Protein AF-0000000069393577 (afdb_homodimer)

Nearest PDB structures (foldseek):
  8oiq-assembly1_Aa  TM=7.556E-01  e=5.291E+00  Homo sapiens
  7qv2-assembly1_o  TM=5.451E-01  e=7.877E+00  Bacillus subtilis subsp. subtilis str. 168
  8oiq-assembly1_Aa  TM=7.561E-01  e=5.291E+00  Homo sapiens
  7qv2-assembly1_o  TM=5.449E-01  e=7.877E+00  Bacillus subtilis subsp. subtilis str. 168

Radius of gyration: 20.83 Å; Cα contacts (8 Å, |Δi|>4): 84; chains: 2; bounding box: 69×63×51 Å

Foldseek 3Di:
DPPCVVPPVPPPDDDDDLVNLLVVLVVLVVCVVVPVDDPVRCVVSVVVSVVSVVVNVVVVVVVVVVVVVVVVCVVVVD/DPPCVVPPVPPPDDDDDLVNLLVVLVVLVVCVVVPVDDPVRCVVSVVVSVVSVVVNVVVVVVVVVVVVVVVVCVVVVD

Solvent-accessible surface area (backbone atoms only — not comparable to full-atom values): 9155 Å² total; per-residue (Å²): 136,81,75,74,67,68,70,70,73,69,75,88,59,71,76,84,53,72,68,51,52,43,51,49,36,52,52,50,50,50,39,56,74,67,58,74,56,51,75,73,51,39,69,66,47,48,62,54,51,48,48,40,46,50,34,38,50,50,52,51,50,50,51,50,50,51,47,52,52,51,53,52,47,54,57,62,72,96,136,80,74,75,68,68,69,70,72,70,77,87,59,73,75,83,52,71,66,51,53,43,50,50,36,52,52,48,50,51,38,56,74,68,57,73,54,51,76,74,51,38,68,64,46,49,62,54,50,48,49,41,45,51,34,39,50,50,54,51,51,50,52,50,51,52,49,52,53,51,53,50,46,53,57,63,73,96

Organism: NCBI:txid1141136

Sequence (156 aa):
MSENIQEQETVVGPQLEFIDIINATKIMEAAIERGIFNVKELAEVAPIVSRFQDFSAAILADQEARQAEADVQAEQGEMSENIQEQETVVGPQLEFIDIINATKIMEAAIERGIFNVKELAEVAPIVSRFQDFSAAILADQEARQAEADVQAEQGE

Structure (mmCIF, N/CA/C/O backbone):
data_AF-0000000069393577-model_v1
#
loop_
_entity.id
_entity.type
_entity.pdbx_description
1 polymer 'Prohead core protein'
#
loop_
_atom_site.group_PDB
_atom_site.id
_atom_site.type_symbol
_atom_site.label_atom_id
_atom_site.label_alt_id
_atom_site.label_comp_id
_atom_site.label_asym_id
_atom_site.label_entity_id
_atom_site.label_seq_id
_atom_site.pdbx_PDB_ins_code
_atom_site.Cartn_x
_atom_site.Cartn_y
_atom_site.Cartn_z
_atom_site.occupancy
_atom_site.B_iso_or_equiv
_atom_site.auth_seq_id
_atom_site.auth_comp_id
_atom_site.auth_asym_id
_atom_site.auth_atom_id
_atom_site.pdbx_PDB_model_num
ATOM 1 N N . MET A 1 1 ? -2.773 30.016 31.859 1 36.34 1 MET A N 1
ATOM 2 C CA . MET A 1 1 ? -1.704 29.281 31.188 1 36.34 1 MET A CA 1
ATOM 3 C C . MET A 1 1 ? -2.234 27.984 30.562 1 36.34 1 MET A C 1
ATOM 5 O O . MET A 1 1 ? -2.379 26.969 31.25 1 36.34 1 MET A O 1
ATOM 9 N N . SER A 1 2 ? -3.334 28.047 29.766 1 43.16 2 SER A N 1
ATOM 10 C CA . SER A 1 2 ? -4.152 27.047 29.078 1 43.16 2 SER A CA 1
ATOM 11 C C . SER A 1 2 ? -3.305 26.141 28.188 1 43.16 2 SER A C 1
ATOM 13 O O . SER A 1 2 ? -2.676 26.625 27.234 1 43.16 2 SER A O 1
ATOM 15 N N . GLU A 1 3 ? -2.604 25.141 28.766 1 40.59 3 GLU A N 1
ATOM 16 C CA . GLU A 1 3 ? -1.909 24.109 28 1 40.59 3 GLU A CA 1
ATOM 17 C C . GLU A 1 3 ? -2.73 23.672 26.781 1 40.59 3 GLU A C 1
ATOM 19 O O . GLU A 1 3 ? -3.885 23.266 26.938 1 40.59 3 GLU A O 1
ATOM 24 N N . ASN A 1 4 ? -2.699 24.406 25.688 1 40.41 4 ASN A N 1
ATOM 25 C CA . ASN A 1 4 ? -3.143 23.875 24.406 1 40.41 4 ASN A CA 1
ATOM 26 C C . ASN A 1 4 ? -2.836 22.391 24.266 1 40.41 4 ASN A C 1
ATOM 28 O O . ASN A 1 4 ? -1.693 22.016 24 1 40.41 4 ASN A O 1
ATOM 32 N N . ILE A 1 5 ? -3.264 21.562 25.172 1 41.84 5 ILE A N 1
ATOM 33 C CA . ILE A 1 5 ? -3.244 20.141 24.891 1 41.84 5 ILE A CA 1
ATOM 34 C C . ILE A 1 5 ? -3.551 19.906 23.406 1 41.84 5 ILE A C 1
ATOM 36 O O . ILE A 1 5 ? -4.664 20.172 22.953 1 41.84 5 ILE A O 1
ATOM 40 N N . GLN A 1 6 ? -2.734 20.422 22.531 1 42.25 6 GLN A N 1
ATOM 41 C CA . GLN A 1 6 ? -2.865 19.859 21.188 1 42.25 6 GLN A CA 1
ATOM 42 C C . GLN A 1 6 ? -3.35 18.406 21.234 1 42.25 6 GLN A C 1
ATOM 44 O O . GLN A 1 6 ? -2.689 17.547 21.828 1 42.25 6 GLN A O 1
ATOM 49 N N . GLU A 1 7 ? -4.531 18.188 21.562 1 41.53 7 GLU A N 1
ATOM 50 C CA . GLU A 1 7 ? -5.137 16.875 21.391 1 41.53 7 GLU A CA 1
ATOM 51 C C . GLU A 1 7 ? -4.512 16.141 20.203 1 41.53 7 GLU A C 1
ATOM 53 O O . GLU A 1 7 ? -4.617 16.578 19.062 1 41.53 7 GLU A O 1
ATOM 58 N N . GLN A 1 8 ? -3.199 15.766 20.25 1 43.38 8 GLN A N 1
ATOM 59 C CA . GLN A 1 8 ? -2.783 14.766 19.281 1 43.38 8 GLN A CA 1
ATOM 60 C C . GLN A 1 8 ? -3.947 13.852 18.891 1 43.38 8 GLN A C 1
ATOM 62 O O . GLN A 1 8 ? -4.527 13.18 19.75 1 43.38 8 GLN A O 1
ATOM 67 N N . GLU A 1 9 ? -4.828 14.297 18.141 1 47.12 9 GLU A N 1
ATOM 68 C CA . GLU A 1 9 ? -5.855 13.391 17.625 1 47.12 9 GLU A CA 1
ATOM 69 C C . GLU A 1 9 ? -5.32 11.969 17.484 1 47.12 9 GLU A C 1
ATOM 71 O O . GLU A 1 9 ? -4.395 11.727 16.703 1 47.12 9 GLU A O 1
ATOM 76 N N . THR A 1 10 ? -5.062 11.227 18.5 1 51.53 10 THR A N 1
ATOM 77 C CA . THR A 1 10 ? -4.793 9.789 18.484 1 51.53 10 THR A CA 1
ATOM 78 C C . THR A 1 10 ? -5.492 9.125 17.297 1 51.53 10 THR A C 1
ATOM 80 O O . THR A 1 10 ? -6.711 9.219 17.156 1 51.53 10 THR A O 1
ATOM 83 N N . VAL A 1 11 ? -4.988 9.367 16.141 1 51.72 11 VAL A N 1
ATOM 84 C CA . VAL A 1 11 ? -5.504 8.586 15.023 1 51.72 11 VAL A CA 1
ATOM 85 C C . VAL A 1 11 ? -5.785 7.156 15.484 1 51.72 11 VAL A C 1
ATOM 87 O O . VAL A 1 11 ? -4.859 6.414 15.828 1 51.72 11 VAL A O 1
ATOM 90 N N . VAL A 1 12 ? -6.984 6.945 16.141 1 63.34 12 VAL A N 1
ATOM 91 C CA . VAL A 1 12 ? -7.523 5.676 16.625 1 63.34 12 VAL A CA 1
ATOM 92 C C . VAL A 1 12 ? -7.957 4.82 15.438 1 63.34 12 VAL A C 1
ATOM 94 O O . VAL A 1 12 ? -8.836 5.211 14.672 1 63.34 12 VAL A O 1
ATOM 97 N N . GLY A 1 13 ? -6.965 4.207 14.633 1 71.81 13 GLY A N 1
ATOM 98 C CA . GLY A 1 13 ? -7.223 3.238 13.578 1 71.81 13 GLY A CA 1
ATOM 99 C C . GLY A 1 13 ? -5.953 2.672 12.961 1 71.81 13 GLY A C 1
ATOM 100 O O . GLY A 1 13 ? -4.848 3.078 13.328 1 71.81 13 GLY A O 1
ATOM 101 N N . PRO A 1 14 ? -6.262 1.672 12.305 1 79.69 14 PRO A N 1
ATOM 102 C CA . PRO A 1 14 ? -5.074 1.124 11.648 1 79.69 14 PRO A CA 1
ATOM 103 C C . PRO A 1 14 ? -4.312 2.172 10.836 1 79.69 14 PRO A C 1
ATOM 105 O O . PRO A 1 14 ? -4.922 3.084 10.273 1 79.69 14 PRO A O 1
ATOM 108 N N . GLN A 1 15 ? -3.006 2.184 11.016 1 86.69 15 GLN A N 1
ATOM 109 C CA . GLN A 1 15 ? -2.145 3.09 10.266 1 86.69 15 GLN A CA 1
ATOM 110 C C . GLN A 1 15 ? -1.132 2.314 9.43 1 86.69 15 GLN A C 1
ATOM 112 O O . GLN A 1 15 ? -0.76 1.191 9.773 1 86.69 15 GLN A O 1
ATOM 117 N N . LEU A 1 16 ? -0.787 2.93 8.305 1 94.25 16 LEU A N 1
ATOM 118 C CA . LEU A 1 16 ? 0.309 2.432 7.48 1 94.25 16 LEU A CA 1
ATOM 119 C C . LEU A 1 16 ? 1.529 3.34 7.59 1 94.25 16 LEU A C 1
ATOM 121 O O . LEU A 1 16 ? 1.413 4.562 7.469 1 94.25 16 LEU A O 1
ATOM 125 N N . GLU A 1 17 ? 2.648 2.678 7.879 1 92.62 17 GLU A N 1
ATOM 126 C CA . GLU A 1 17 ? 3.906 3.42 7.871 1 92.62 17 GLU A CA 1
ATOM 127 C C . GLU A 1 17 ? 4.559 3.393 6.492 1 92.62 17 GLU A C 1
ATOM 129 O O . GLU A 1 17 ? 4.199 2.57 5.648 1 92.62 17 GLU A O 1
ATOM 134 N N . PHE A 1 18 ? 5.516 4.254 6.336 1 93.06 18 PHE A N 1
ATOM 135 C CA . PHE A 1 18 ? 6.215 4.309 5.059 1 93.06 18 PHE A CA 1
ATOM 136 C C . PHE A 1 18 ? 6.855 2.963 4.734 1 93.06 18 PHE A C 1
ATOM 138 O O . PHE A 1 18 ? 6.828 2.518 3.586 1 93.06 18 PHE A O 1
ATOM 145 N N . ILE A 1 19 ? 7.395 2.344 5.742 1 95.69 19 ILE A N 1
ATOM 146 C CA . ILE A 1 19 ? 8.07 1.067 5.551 1 95.69 19 ILE A CA 1
ATOM 147 C C . ILE A 1 19 ? 7.07 0.015 5.086 1 95.69 19 ILE A C 1
ATOM 149 O O . ILE A 1 19 ? 7.41 -0.88 4.309 1 95.69 19 ILE A O 1
ATOM 153 N N . ASP A 1 20 ? 5.852 0.096 5.465 1 96.81 20 ASP A N 1
ATOM 154 C CA . ASP A 1 20 ? 4.812 -0.822 5.012 1 96.81 20 ASP A CA 1
ATOM 155 C C . ASP A 1 20 ? 4.5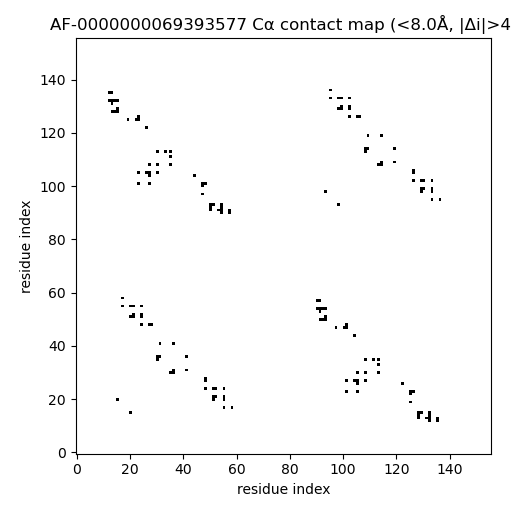62 -0.672 3.514 1 96.81 20 ASP A C 1
ATOM 157 O O . ASP A 1 20 ? 4.387 -1.666 2.805 1 96.81 20 ASP A O 1
ATOM 161 N N . ILE A 1 21 ? 4.566 0.588 3.072 1 97.56 21 ILE A N 1
ATOM 162 C CA . ILE A 1 21 ? 4.324 0.886 1.664 1 97.56 21 ILE A CA 1
ATOM 163 C C . ILE A 1 21 ? 5.488 0.367 0.819 1 97.56 21 ILE A C 1
ATOM 165 O O . ILE A 1 21 ? 5.273 -0.25 -0.227 1 97.56 21 ILE A O 1
ATOM 169 N N . ILE A 1 22 ? 6.641 0.526 1.284 1 98 22 ILE A N 1
ATOM 170 C CA . ILE A 1 22 ? 7.832 0.058 0.585 1 98 22 ILE A CA 1
ATOM 171 C C . ILE A 1 22 ? 7.82 -1.467 0.514 1 98 22 ILE A C 1
ATOM 173 O O . ILE A 1 22 ? 8.062 -2.047 -0.548 1 98 22 ILE A O 1
ATOM 177 N N . ASN A 1 23 ? 7.496 -2.094 1.643 1 98.19 23 ASN A N 1
ATOM 178 C CA . ASN A 1 23 ? 7.453 -3.553 1.672 1 98.19 23 ASN A CA 1
ATOM 179 C C . ASN A 1 23 ? 6.34 -4.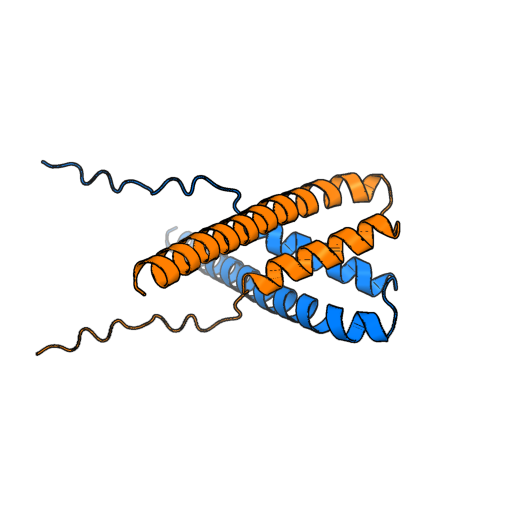102 0.785 1 98.19 23 ASN A C 1
ATOM 181 O O . ASN A 1 23 ? 6.527 -5.102 0.093 1 98.19 23 ASN A O 1
ATOM 185 N N . ALA A 1 24 ? 5.211 -3.479 0.738 1 98.56 24 ALA A N 1
ATOM 186 C CA . ALA A 1 24 ? 4.113 -3.865 -0.147 1 98.56 24 ALA A CA 1
ATOM 187 C C . ALA A 1 24 ? 4.535 -3.771 -1.611 1 98.56 24 ALA A C 1
ATOM 189 O O . ALA A 1 24 ? 4.191 -4.637 -2.42 1 98.56 24 ALA A O 1
ATOM 190 N N . THR A 1 25 ? 5.23 -2.719 -1.945 1 98.62 25 THR A N 1
ATOM 191 C CA . THR A 1 25 ? 5.75 -2.562 -3.299 1 98.62 25 THR A CA 1
ATOM 192 C C . THR A 1 25 ? 6.613 -3.758 -3.688 1 98.62 25 THR A C 1
ATOM 194 O O . THR A 1 25 ? 6.414 -4.355 -4.746 1 98.62 25 THR A O 1
ATOM 197 N N . LYS A 1 26 ? 7.469 -4.141 -2.771 1 98.19 26 LYS A N 1
ATOM 198 C CA . LYS A 1 26 ? 8.375 -5.254 -3.029 1 98.19 26 LYS A CA 1
ATOM 199 C C . LYS A 1 26 ? 7.605 -6.562 -3.193 1 98.19 26 LYS A C 1
ATOM 201 O O . LYS A 1 26 ? 7.961 -7.398 -4.027 1 98.19 26 LYS A O 1
ATOM 206 N N . ILE A 1 27 ? 6.59 -6.77 -2.412 1 98.44 27 ILE A N 1
ATOM 207 C CA . ILE A 1 27 ? 5.75 -7.957 -2.49 1 98.44 27 ILE A CA 1
ATOM 208 C C . ILE A 1 27 ? 5.062 -8.016 -3.854 1 98.44 27 ILE A C 1
ATOM 210 O O . ILE A 1 27 ? 5.07 -9.055 -4.52 1 98.44 27 ILE A O 1
ATOM 214 N N . MET A 1 28 ? 4.57 -6.902 -4.289 1 98.12 28 MET A N 1
ATOM 215 C CA . MET A 1 28 ? 3.861 -6.859 -5.566 1 98.12 28 MET A CA 1
ATOM 216 C C . MET A 1 28 ? 4.824 -7.031 -6.734 1 98.12 28 MET A C 1
ATOM 218 O O . MET A 1 28 ? 4.504 -7.707 -7.715 1 98.12 28 MET A O 1
ATOM 222 N N . GLU A 1 29 ? 5.953 -6.469 -6.594 1 97.81 29 GLU A N 1
ATOM 223 C CA . GLU A 1 29 ? 6.973 -6.656 -7.617 1 97.81 29 GLU A CA 1
ATOM 224 C C . GLU A 1 29 ? 7.367 -8.125 -7.746 1 97.81 29 GLU A C 1
ATOM 226 O O . GLU A 1 29 ? 7.473 -8.648 -8.859 1 97.81 29 GLU A O 1
ATOM 231 N N . ALA A 1 30 ? 7.566 -8.773 -6.613 1 96.94 30 ALA A N 1
ATOM 232 C CA . ALA A 1 30 ? 7.906 -10.195 -6.609 1 96.94 30 ALA A CA 1
ATOM 233 C C . ALA A 1 30 ? 6.801 -11.023 -7.258 1 96.94 30 ALA A C 1
ATOM 235 O O . ALA A 1 30 ? 7.078 -11.969 -8 1 96.94 30 ALA A O 1
ATOM 236 N N . ALA A 1 31 ? 5.582 -10.648 -7.012 1 96.88 31 ALA A N 1
ATOM 237 C CA . ALA A 1 31 ? 4.438 -11.359 -7.574 1 96.88 31 ALA A CA 1
ATOM 238 C C . ALA A 1 31 ? 4.414 -11.242 -9.094 1 96.88 31 ALA A C 1
ATOM 240 O O . ALA A 1 31 ? 4.164 -12.227 -9.797 1 96.88 31 ALA A O 1
ATOM 241 N N . ILE A 1 32 ? 4.727 -10.094 -9.586 1 97 32 ILE A N 1
ATOM 242 C CA . ILE A 1 32 ? 4.77 -9.883 -11.023 1 97 32 ILE A CA 1
ATOM 243 C C . ILE A 1 32 ? 5.93 -10.68 -11.625 1 97 32 ILE A C 1
ATOM 245 O O . ILE A 1 32 ? 5.766 -11.359 -12.641 1 97 32 ILE A O 1
ATOM 249 N N . GLU A 1 33 ? 7.012 -10.602 -11.016 1 95.88 33 GLU A N 1
ATOM 250 C CA . GLU A 1 33 ? 8.219 -11.25 -11.516 1 95.88 33 GLU A CA 1
ATOM 251 C C . GLU A 1 33 ? 8.062 -12.766 -11.562 1 95.88 33 GLU A C 1
ATOM 253 O O . GLU A 1 33 ? 8.586 -13.422 -12.461 1 95.88 33 GLU A O 1
ATOM 258 N N . ARG A 1 34 ? 7.305 -13.203 -10.664 1 96.06 34 ARG A N 1
ATOM 259 C CA . ARG A 1 34 ? 7.141 -14.656 -10.562 1 96.06 34 ARG A CA 1
ATOM 260 C C . ARG A 1 34 ? 5.996 -15.141 -11.445 1 96.06 34 ARG A C 1
ATOM 262 O O . ARG A 1 34 ? 5.664 -16.328 -11.438 1 96.06 34 ARG A O 1
ATOM 269 N N . GLY A 1 35 ? 5.352 -14.281 -12.156 1 93.81 35 GLY A N 1
ATOM 270 C CA . GLY A 1 35 ? 4.457 -14.609 -13.258 1 93.81 35 GLY A CA 1
ATOM 271 C C . GLY A 1 35 ? 3.102 -15.117 -12.789 1 93.81 35 GLY A C 1
ATOM 272 O O . GLY A 1 35 ? 2.508 -15.984 -13.43 1 93.81 35 GLY A O 1
ATOM 273 N N . ILE A 1 36 ? 2.615 -14.539 -11.812 1 90.44 36 ILE A N 1
ATOM 274 C CA . ILE A 1 36 ? 1.384 -15.102 -11.266 1 90.44 36 ILE A CA 1
ATOM 275 C C . ILE A 1 36 ? 0.178 -14.453 -11.938 1 90.44 36 ILE A C 1
ATOM 277 O O . ILE A 1 36 ? -0.952 -14.922 -11.797 1 90.44 36 ILE A O 1
ATOM 281 N N . PHE A 1 37 ? 0.405 -13.422 -12.625 1 95.5 37 PHE A N 1
ATOM 282 C CA . PHE A 1 37 ? -0.673 -12.711 -13.312 1 95.5 37 PHE A CA 1
ATOM 283 C C . PHE A 1 37 ? -0.624 -12.969 -14.812 1 95.5 37 PHE A C 1
ATOM 285 O O . PHE A 1 37 ? 0.451 -12.953 -15.414 1 95.5 37 PHE A O 1
ATOM 292 N N . ASN A 1 38 ? -1.771 -13.227 -15.289 1 95.81 38 ASN A N 1
ATOM 293 C CA . ASN A 1 38 ? -1.848 -13.32 -16.75 1 95.81 38 ASN A CA 1
ATOM 294 C C . ASN A 1 38 ? -1.854 -11.945 -17.391 1 95.81 38 ASN A C 1
ATOM 296 O O . ASN A 1 38 ? -1.857 -10.922 -16.703 1 95.81 38 ASN A O 1
ATOM 300 N N . VAL A 1 39 ? -1.798 -11.93 -18.719 1 95.62 39 VAL A N 1
ATOM 301 C CA . VAL A 1 39 ? -1.628 -10.688 -19.453 1 95.62 39 VAL A CA 1
ATOM 302 C C . VAL A 1 39 ? -2.781 -9.734 -19.141 1 95.62 39 VAL A C 1
ATOM 304 O O . VAL A 1 39 ? -2.572 -8.531 -18.969 1 95.62 39 VAL A O 1
ATOM 307 N N . LYS A 1 40 ? -4.023 -10.273 -19.031 1 96.94 40 LYS A N 1
ATOM 308 C CA . LYS A 1 40 ? -5.188 -9.445 -18.719 1 96.94 40 LYS A CA 1
ATOM 309 C C . LYS A 1 40 ? -5.102 -8.859 -17.312 1 96.94 40 LYS A C 1
ATOM 311 O O . LYS A 1 40 ? -5.367 -7.676 -17.109 1 96.94 40 LYS A O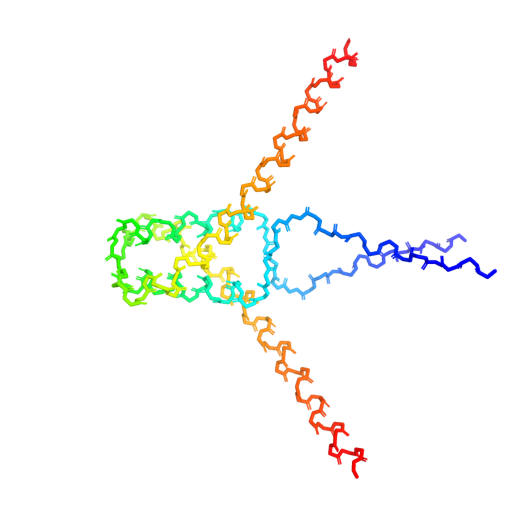 1
ATOM 316 N N . GLU A 1 41 ? -4.695 -9.711 -16.422 1 96.94 41 GLU A N 1
ATOM 317 C CA . GLU A 1 41 ? -4.539 -9.266 -15.047 1 96.94 41 GLU A CA 1
ATOM 318 C C . GLU A 1 41 ? -3.43 -8.227 -14.922 1 96.94 41 GLU A C 1
ATOM 320 O O . GLU A 1 41 ? -3.557 -7.262 -14.156 1 96.94 41 GLU A O 1
ATOM 325 N N . LEU A 1 42 ? -2.342 -8.391 -15.641 1 97.44 42 LEU A N 1
ATOM 326 C CA . LEU A 1 42 ? -1.211 -7.473 -15.586 1 97.44 42 LEU A CA 1
ATOM 327 C C . LEU A 1 42 ? -1.627 -6.074 -16.031 1 97.44 42 LEU A C 1
ATOM 329 O O . LEU A 1 42 ? -1.119 -5.078 -15.516 1 97.44 42 LEU A O 1
ATOM 333 N N . ALA A 1 43 ? -2.521 -6.027 -16.922 1 97 43 ALA A N 1
ATOM 334 C CA . ALA A 1 43 ? -3.008 -4.734 -17.391 1 97 43 ALA A CA 1
ATOM 335 C C . ALA A 1 43 ? -3.648 -3.938 -16.266 1 97 43 ALA A C 1
ATOM 337 O O . ALA A 1 43 ? -3.607 -2.705 -16.266 1 97 43 ALA A O 1
ATOM 338 N N . GLU A 1 44 ? -4.227 -4.633 -15.281 1 96.44 44 GLU A N 1
ATOM 339 C CA . GLU A 1 44 ? -4.867 -3.996 -14.141 1 96.44 44 GLU A CA 1
ATOM 340 C C . GLU A 1 44 ? -3.891 -3.834 -12.977 1 96.44 44 GLU A C 1
ATOM 342 O O . GLU A 1 44 ? -3.953 -2.848 -12.242 1 96.44 44 GLU A O 1
ATOM 347 N N . VAL A 1 45 ? -2.957 -4.73 -12.883 1 98.06 45 VAL A N 1
ATOM 348 C CA . VAL A 1 45 ? -2.064 -4.82 -11.734 1 98.06 45 VAL A CA 1
ATOM 349 C C . VAL A 1 45 ? -0.884 -3.867 -11.922 1 98.06 45 VAL A C 1
ATOM 351 O O . VAL A 1 45 ? -0.488 -3.17 -10.984 1 98.06 45 VAL A O 1
ATOM 354 N N . ALA A 1 46 ? -0.354 -3.744 -13.164 1 97.88 46 ALA A N 1
ATOM 355 C CA . ALA A 1 46 ? 0.906 -3.059 -13.438 1 97.88 46 ALA A CA 1
ATOM 356 C C . ALA A 1 46 ? 0.809 -1.575 -13.094 1 97.88 46 ALA A C 1
ATOM 358 O O . ALA A 1 46 ? 1.714 -1.016 -12.469 1 97.88 46 ALA A O 1
ATOM 359 N N . PRO A 1 47 ? -0.286 -0.948 -13.445 1 97.62 47 PRO A N 1
ATOM 360 C CA . PRO A 1 47 ? -0.356 0.474 -13.102 1 97.62 47 PRO A CA 1
ATOM 361 C C . PRO A 1 47 ? -0.386 0.714 -11.594 1 97.62 47 PRO A C 1
ATOM 363 O O . PRO A 1 47 ? 0.117 1.734 -11.117 1 97.62 47 PRO A O 1
ATOM 366 N N . ILE A 1 48 ? -1.006 -0.123 -10.828 1 98 48 ILE A N 1
ATOM 367 C CA . ILE A 1 48 ? -1.066 0.004 -9.375 1 98 48 ILE A CA 1
ATOM 368 C C . ILE A 1 48 ? 0.335 -0.142 -8.789 1 98 48 ILE A C 1
ATOM 370 O O . ILE A 1 48 ? 0.763 0.682 -7.977 1 98 48 ILE A O 1
ATOM 374 N N . VAL A 1 49 ? 1.057 -1.126 -9.281 1 98.25 49 VAL A N 1
ATOM 375 C CA . VAL A 1 49 ? 2.412 -1.374 -8.797 1 98.25 49 VAL A CA 1
ATOM 376 C C . VAL A 1 49 ? 3.311 -0.191 -9.148 1 98.25 49 VAL A C 1
ATOM 378 O O . VAL A 1 49 ? 4.125 0.243 -8.328 1 98.25 49 VAL A O 1
ATOM 381 N N . SER A 1 50 ? 3.08 0.347 -10.336 1 98 50 SER A N 1
ATOM 382 C CA . SER A 1 50 ? 3.881 1.486 -10.773 1 98 50 SER A CA 1
ATOM 383 C C . SER A 1 50 ? 3.688 2.686 -9.852 1 98 50 SER A C 1
ATOM 385 O O . SER A 1 50 ? 4.652 3.365 -9.5 1 98 50 SER A O 1
ATOM 387 N N . ARG A 1 51 ? 2.504 2.943 -9.438 1 97.25 51 ARG A N 1
ATOM 388 C CA . ARG A 1 51 ? 2.25 4.055 -8.531 1 97.25 51 ARG A CA 1
ATOM 389 C C . ARG A 1 51 ? 2.926 3.828 -7.184 1 97.25 51 ARG A C 1
ATOM 391 O O . ARG A 1 51 ? 3.475 4.762 -6.59 1 97.25 51 ARG A O 1
ATOM 398 N N . PHE A 1 52 ? 2.865 2.646 -6.715 1 98.06 52 PHE A N 1
ATOM 399 C CA . PHE A 1 52 ? 3.537 2.307 -5.465 1 98.06 52 PHE A CA 1
ATOM 400 C C . PHE A 1 52 ? 5.047 2.441 -5.609 1 98.06 52 PHE A C 1
ATOM 402 O O . PHE A 1 52 ? 5.727 2.895 -4.684 1 98.06 52 PHE A O 1
ATOM 409 N N . GLN A 1 53 ? 5.559 2.076 -6.773 1 98.19 53 GLN A N 1
ATOM 410 C CA . GLN A 1 53 ? 6.988 2.234 -7.027 1 98.19 53 GLN A CA 1
ATOM 411 C C . GLN A 1 53 ? 7.395 3.705 -6.988 1 98.19 53 GLN A C 1
ATOM 413 O O . GLN A 1 53 ? 8.383 4.062 -6.344 1 98.19 53 GLN A O 1
ATOM 418 N N . ASP A 1 54 ? 6.625 4.41 -7.664 1 97.06 54 ASP A N 1
ATOM 419 C CA . ASP A 1 54 ? 6.926 5.84 -7.711 1 97.06 54 ASP A CA 1
ATOM 420 C C . ASP A 1 54 ? 6.875 6.457 -6.316 1 97.06 54 ASP A C 1
ATOM 422 O O . ASP A 1 54 ? 7.762 7.23 -5.941 1 97.06 54 ASP A O 1
ATOM 426 N N . PHE A 1 55 ? 5.855 6.141 -5.57 1 96.69 55 PHE A N 1
ATOM 427 C CA . PHE A 1 55 ? 5.703 6.676 -4.223 1 96.69 55 PHE A CA 1
ATOM 428 C C . PHE A 1 55 ? 6.84 6.211 -3.322 1 96.69 55 PHE A C 1
ATOM 430 O O . PHE A 1 55 ? 7.41 7.004 -2.574 1 96.69 55 PHE A O 1
ATOM 437 N N . SER A 1 56 ? 7.176 5 -3.395 1 97.06 56 SER A N 1
ATOM 438 C CA . SER A 1 56 ? 8.258 4.426 -2.604 1 97.06 56 SER A CA 1
ATOM 439 C C . SER A 1 56 ? 9.594 5.094 -2.932 1 97.06 56 SER A C 1
ATOM 441 O O . SER A 1 56 ? 10.383 5.395 -2.031 1 97.06 56 SER A O 1
ATOM 443 N N . ALA A 1 57 ? 9.773 5.332 -4.172 1 96.12 57 ALA A N 1
ATOM 444 C CA . ALA A 1 57 ? 11.008 5.984 -4.605 1 96.12 57 ALA A CA 1
ATOM 445 C C . ALA A 1 57 ? 11.109 7.395 -4.031 1 96.12 57 ALA A C 1
ATOM 447 O O . ALA A 1 57 ? 12.195 7.836 -3.645 1 96.12 57 ALA A O 1
ATOM 448 N N . ALA A 1 58 ? 10.031 8 -4.035 1 94.25 58 ALA A N 1
ATOM 449 C CA . ALA A 1 58 ? 10 9.352 -3.488 1 94.25 58 ALA A CA 1
ATOM 450 C C . ALA A 1 58 ? 10.328 9.352 -1.998 1 94.25 58 ALA A C 1
ATOM 452 O O . ALA A 1 58 ? 11.055 10.227 -1.515 1 94.25 58 ALA A O 1
ATOM 453 N N . ILE A 1 59 ? 9.766 8.43 -1.253 1 93.12 59 ILE A N 1
ATOM 454 C CA . ILE A 1 59 ? 10.031 8.297 0.176 1 93.12 59 ILE A CA 1
ATOM 455 C C . ILE A 1 59 ? 11.516 8.055 0.407 1 93.12 59 ILE A C 1
ATOM 457 O O . ILE A 1 59 ? 12.133 8.711 1.256 1 93.12 59 ILE A O 1
ATOM 461 N N . LEU A 1 60 ? 12.016 7.164 -0.359 1 94.38 60 LEU A N 1
ATOM 462 C CA . LEU A 1 60 ? 13.422 6.797 -0.183 1 94.38 60 LEU A CA 1
ATOM 463 C C . LEU A 1 60 ? 14.336 7.969 -0.521 1 94.38 60 LEU A C 1
ATOM 465 O O . LEU A 1 60 ? 15.32 8.211 0.174 1 94.38 60 LEU A O 1
ATOM 469 N N . ALA A 1 61 ? 13.969 8.633 -1.545 1 93.38 61 ALA A N 1
ATOM 470 C CA . ALA A 1 61 ? 14.75 9.797 -1.944 1 93.38 61 ALA A CA 1
ATOM 471 C C . ALA A 1 61 ? 14.734 10.867 -0.859 1 93.38 61 ALA A C 1
ATOM 473 O O . ALA A 1 61 ? 15.758 11.492 -0.57 1 93.38 61 ALA A O 1
ATOM 474 N N . ASP A 1 62 ? 13.602 11.047 -0.304 1 91.06 62 ASP A N 1
ATOM 475 C CA . ASP A 1 62 ? 13.469 12.031 0.765 1 91.06 62 ASP A CA 1
ATOM 476 C C . ASP A 1 62 ? 14.297 11.641 1.985 1 91.06 62 ASP A C 1
ATOM 478 O O . ASP A 1 62 ? 14.945 12.484 2.605 1 91.06 62 ASP A O 1
ATOM 482 N N . GLN A 1 63 ? 14.227 10.422 2.297 1 91.38 63 GLN A N 1
ATOM 483 C CA . GLN A 1 63 ? 14.992 9.938 3.441 1 91.38 63 GLN A CA 1
ATOM 484 C C . GLN A 1 63 ? 16.5 10.094 3.207 1 91.38 63 GLN A C 1
ATOM 486 O O . GLN A 1 63 ? 17.234 10.477 4.117 1 91.38 63 GLN A O 1
ATOM 491 N N . GLU A 1 64 ? 16.844 9.773 2.031 1 91.62 64 GLU A N 1
ATOM 492 C CA . GLU A 1 64 ? 18.25 9.906 1.677 1 91.62 64 GLU A CA 1
ATOM 493 C C . GLU A 1 64 ? 18.688 11.367 1.724 1 91.62 64 GLU A C 1
ATOM 495 O O . GLU A 1 64 ? 19.781 11.672 2.203 1 91.62 64 GLU A O 1
ATOM 500 N N . ALA A 1 65 ? 17.891 12.188 1.246 1 90.94 65 ALA A N 1
ATOM 501 C CA . ALA A 1 65 ? 18.203 13.617 1.251 1 90.94 65 ALA A CA 1
ATOM 502 C C . ALA A 1 65 ? 18.297 14.148 2.678 1 90.94 65 ALA A C 1
ATOM 504 O O . ALA A 1 65 ? 19.203 14.922 2.994 1 90.94 65 ALA A O 1
ATOM 505 N N . ARG A 1 66 ? 17.422 13.68 3.473 1 91.5 66 ARG A N 1
ATOM 506 C CA . ARG A 1 66 ? 17.438 14.109 4.863 1 91.5 66 ARG A CA 1
ATOM 507 C C . ARG A 1 66 ? 18.672 13.594 5.594 1 91.5 66 ARG A C 1
ATOM 509 O O . ARG A 1 66 ? 19.25 14.305 6.414 1 91.5 66 ARG A O 1
ATOM 516 N N . GLN A 1 67 ? 19.047 12.43 5.27 1 90.06 67 GLN A N 1
ATOM 517 C CA . GLN A 1 67 ? 20.234 11.852 5.883 1 90.06 67 GLN A CA 1
ATOM 518 C C . GLN A 1 67 ? 21.5 12.578 5.426 1 90.06 67 GLN A C 1
ATOM 520 O O . GLN A 1 67 ? 22.406 12.828 6.227 1 90.06 67 GLN A O 1
ATOM 525 N N . ALA A 1 68 ? 21.516 12.906 4.176 1 91.25 68 ALA A N 1
ATOM 526 C CA . ALA A 1 68 ? 22.672 13.625 3.631 1 91.25 68 ALA A CA 1
ATOM 527 C C . ALA 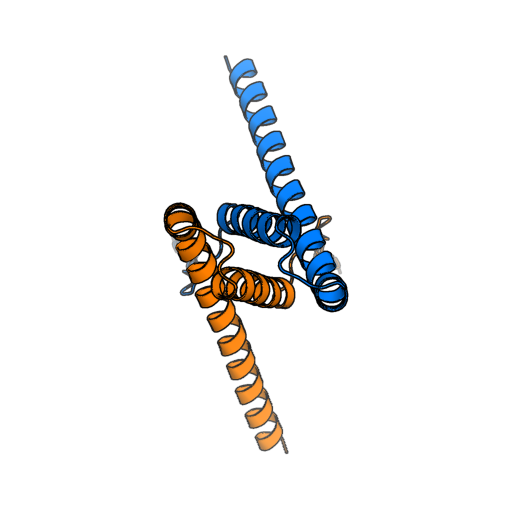A 1 68 ? 22.812 15 4.281 1 91.25 68 ALA A C 1
ATOM 529 O O . ALA A 1 68 ? 23.922 15.43 4.605 1 91.25 68 ALA A O 1
ATOM 530 N N . GLU A 1 69 ? 21.781 15.648 4.48 1 89.69 69 GLU A N 1
ATOM 531 C CA . GLU A 1 69 ? 21.781 16.953 5.137 1 89.69 69 GLU A CA 1
ATOM 532 C C . GLU A 1 69 ? 22.234 16.828 6.59 1 89.69 69 GLU A C 1
ATOM 534 O O . GLU A 1 69 ? 23 17.672 7.078 1 89.69 69 GLU A O 1
ATOM 539 N N . ALA A 1 70 ? 21.75 15.742 7.27 1 90.44 70 ALA A N 1
ATOM 540 C CA . ALA A 1 70 ? 22.125 15.516 8.664 1 90.44 70 ALA A CA 1
ATOM 541 C C . ALA A 1 70 ? 23.625 15.227 8.781 1 90.44 70 ALA A C 1
ATOM 543 O O . ALA A 1 70 ? 24.266 15.656 9.742 1 90.44 70 ALA A O 1
ATOM 544 N N . ASP A 1 71 ? 24.156 14.477 7.84 1 89.88 71 ASP A N 1
ATOM 545 C CA . ASP A 1 71 ? 25.578 14.133 7.832 1 89.88 71 ASP A CA 1
ATOM 546 C C . ASP A 1 71 ? 26.438 15.375 7.594 1 89.88 71 ASP A C 1
ATOM 548 O O . ASP A 1 71 ? 27.484 15.547 8.227 1 89.88 71 ASP A O 1
ATOM 552 N N . VAL A 1 72 ? 25.984 16.219 6.723 1 91.25 72 VAL A N 1
ATOM 553 C CA . VAL A 1 72 ? 26.703 17.453 6.418 1 91.25 72 VAL A CA 1
ATOM 554 C C . VAL A 1 72 ? 26.703 18.375 7.641 1 91.25 72 VAL A C 1
ATOM 556 O O . VAL A 1 72 ? 27.719 18.984 7.969 1 91.25 72 VAL A O 1
ATOM 559 N N . GLN A 1 73 ? 25.594 18.422 8.336 1 88.81 73 GLN A N 1
ATOM 560 C CA . GLN A 1 73 ? 25.5 19.266 9.523 1 88.81 73 GLN A CA 1
ATOM 561 C C . GLN A 1 73 ? 26.359 18.719 10.656 1 88.81 73 GLN A C 1
ATOM 563 O O . GLN A 1 73 ? 27 19.484 11.383 1 88.81 73 GLN A O 1
ATOM 568 N N . ALA A 1 74 ? 26.391 17.469 10.828 1 90.75 74 ALA A N 1
ATOM 569 C CA . ALA A 1 74 ? 27.219 16.844 11.852 1 90.75 74 ALA A CA 1
ATOM 570 C C . ALA A 1 74 ? 28.703 17.109 11.594 1 90.75 74 ALA A C 1
ATOM 572 O O . ALA A 1 74 ? 29.484 17.297 12.531 1 90.75 74 ALA A O 1
ATOM 573 N N . GLU A 1 75 ? 28.953 17.078 10.367 1 88 75 GLU A N 1
ATOM 574 C CA . GLU A 1 75 ? 30.344 17.312 10 1 88 75 GLU A CA 1
ATOM 575 C C . GLU A 1 75 ? 30.734 18.781 10.18 1 88 75 GLU A C 1
ATOM 577 O O . GLU A 1 75 ? 31.859 19.078 10.555 1 88 75 GLU A O 1
ATOM 582 N N . GLN A 1 76 ? 29.719 19.562 9.922 1 84.88 76 GLN A N 1
ATOM 583 C CA . GLN A 1 76 ? 30.031 20.984 10.039 1 84.88 76 GLN A CA 1
ATOM 584 C C . GLN A 1 76 ? 29.984 21.438 11.5 1 84.88 76 GLN A C 1
ATOM 586 O O . GLN A 1 76 ? 30.609 22.422 11.867 1 84.88 76 GLN A O 1
ATOM 591 N N . GLY A 1 77 ? 29.094 20.812 12.195 1 76.5 77 GLY A N 1
ATOM 592 C CA . GLY A 1 77 ? 29.016 21.188 13.602 1 76.5 77 GLY A CA 1
ATOM 593 C C . GLY A 1 77 ? 30.188 20.688 14.422 1 76.5 77 GLY A C 1
ATOM 594 O O . GLY A 1 77 ? 30.281 20.953 15.617 1 76.5 77 GLY A O 1
ATOM 595 N N . GLU A 1 78 ? 30.953 19.703 13.977 1 57.59 78 GLU A N 1
ATOM 596 C CA . GLU A 1 78 ? 32.219 19.438 14.648 1 57.59 78 GLU A CA 1
ATOM 597 C C . GLU A 1 78 ? 33.281 20.438 14.234 1 57.59 78 GLU A C 1
ATOM 599 O O . GLU A 1 78 ? 33.344 20.859 13.078 1 57.59 78 GLU A O 1
ATOM 604 N N . MET B 1 1 ? -8.086 43.125 2.344 1 37.69 1 MET B N 1
ATOM 605 C CA . MET B 1 1 ? -8.852 41.906 2.072 1 37.69 1 MET B CA 1
ATOM 606 C C . MET B 1 1 ? -7.934 40.781 1.615 1 37.69 1 MET B C 1
ATOM 608 O O . MET B 1 1 ? -7.559 40.719 0.444 1 37.69 1 MET B O 1
ATOM 612 N N . SER B 1 2 ? -6.84 40.438 2.375 1 44.44 2 SER B N 1
ATOM 613 C CA . SER B 1 2 ? -5.715 39.531 2.201 1 44.44 2 SER B CA 1
ATOM 614 C C . SER B 1 2 ? -6.195 38.094 1.933 1 44.44 2 SER B C 1
ATOM 616 O O . SER B 1 2 ? -6.891 37.5 2.76 1 44.44 2 SER B O 1
ATOM 618 N N . GLU B 1 3 ? -6.594 37.781 0.68 1 41.59 3 GLU B N 1
ATOM 619 C CA . GLU B 1 3 ? -6.898 36.406 0.266 1 41.59 3 GLU B CA 1
ATOM 620 C C . GLU B 1 3 ? -5.918 35.406 0.877 1 41.59 3 GLU B C 1
ATOM 622 O O . GLU B 1 3 ? -4.703 35.562 0.717 1 41.59 3 GLU B O 1
ATOM 627 N N . ASN B 1 4 ? -6.121 34.969 2.1 1 40.62 4 ASN B N 1
ATOM 628 C CA . ASN B 1 4 ? -5.465 33.781 2.613 1 40.62 4 ASN B CA 1
ATOM 629 C C . ASN B 1 4 ? -5.266 32.75 1.516 1 40.62 4 ASN B C 1
ATOM 631 O O . ASN B 1 4 ? -6.203 32.031 1.152 1 40.62 4 ASN B O 1
ATOM 635 N N . ILE B 1 5 ? -4.621 33.062 0.435 1 41.78 5 ILE B N 1
ATOM 636 C CA . ILE B 1 5 ? -4.152 32 -0.456 1 41.78 5 ILE B CA 1
ATOM 637 C C . ILE B 1 5 ? -3.729 30.781 0.362 1 41.78 5 ILE B C 1
ATOM 639 O O . ILE B 1 5 ? -2.744 30.844 1.103 1 41.78 5 ILE B O 1
ATOM 643 N N . GLN B 1 6 ? -4.637 30.203 1.117 1 42 6 GLN B N 1
ATOM 644 C CA . GLN B 1 6 ? -4.277 28.859 1.577 1 42 6 GLN B CA 1
ATOM 645 C C . GLN B 1 6 ? -3.373 28.156 0.57 1 42 6 GLN B C 1
ATOM 647 O O . GLN B 1 6 ? -3.756 27.969 -0.585 1 42 6 GLN B O 1
ATOM 652 N N . GLU B 1 7 ? -2.201 28.531 0.473 1 41.59 7 GLU B N 1
ATOM 653 C CA . GLU B 1 7 ? -1.212 27.75 -0.252 1 41.59 7 GLU B CA 1
ATOM 654 C C . GLU B 1 7 ? -1.547 26.266 -0.195 1 41.59 7 GLU B C 1
ATOM 656 O O . GLU B 1 7 ? -1.519 25.656 0.877 1 41.59 7 GLU B O 1
ATOM 661 N N . GLN B 1 8 ? -2.711 25.797 -0.719 1 43.22 8 GLN B N 1
ATOM 662 C CA . GLN B 1 8 ? -2.768 24.359 -0.938 1 43.22 8 GLN B CA 1
ATOM 663 C C . GLN B 1 8 ? -1.377 23.797 -1.203 1 43.22 8 GLN B C 1
ATOM 665 O O . GLN B 1 8 ? -0.704 24.203 -2.152 1 43.22 8 GLN B O 1
ATOM 670 N N . GLU B 1 9 ? -0.604 23.641 -0.253 1 46.66 9 GLU B N 1
ATOM 671 C CA . GLU B 1 9 ? 0.663 22.953 -0.455 1 46.66 9 GLU B CA 1
ATOM 672 C C . GLU B 1 9 ? 0.55 21.906 -1.563 1 46.66 9 GLU B C 1
ATOM 674 O O . GLU B 1 9 ? -0.219 20.953 -1.447 1 46.66 9 GLU B O 1
ATOM 679 N N . THR B 1 10 ? 0.425 22.219 -2.801 1 51.44 10 THR B N 1
ATOM 680 C CA . THR B 1 10 ? 0.546 21.328 -3.947 1 51.44 10 THR B CA 1
ATOM 681 C C . THR B 1 10 ? 1.484 20.172 -3.635 1 51.44 10 THR B C 1
ATOM 683 O O . THR B 1 10 ? 2.643 20.375 -3.27 1 51.44 10 THR B O 1
ATOM 686 N N . VAL B 1 11 ? 1.036 19.312 -2.805 1 51.97 11 VAL B N 1
ATOM 687 C CA . VAL B 1 11 ? 1.82 18.094 -2.641 1 51.97 11 VAL B CA 1
ATOM 688 C C . VAL B 1 11 ? 2.396 17.656 -3.988 1 51.97 11 VAL B C 1
ATOM 690 O O . VAL B 1 11 ? 1.654 17.281 -4.898 1 51.97 11 VAL B O 1
ATOM 693 N N . VAL B 1 12 ? 3.549 18.312 -4.414 1 63.34 12 VAL B N 1
ATOM 694 C CA . VAL B 1 12 ? 4.328 18.047 -5.617 1 63.34 12 VAL B CA 1
ATOM 695 C C . VAL B 1 12 ? 5.09 16.734 -5.453 1 63.34 12 VAL B C 1
ATOM 697 O O . VAL B 1 12 ? 5.926 16.594 -4.559 1 63.34 12 VAL B O 1
ATOM 700 N N . GLY B 1 13 ? 4.395 15.523 -5.582 1 72.56 13 GLY B N 1
ATOM 701 C CA . GLY B 1 13 ? 5 14.203 -5.609 1 72.56 13 GLY B CA 1
ATOM 702 C C . GLY B 1 13 ? 3.99 13.086 -5.805 1 72.56 13 GLY B C 1
ATOM 703 O O . GLY B 1 13 ? 2.785 13.336 -5.867 1 72.56 13 GLY B O 1
ATOM 704 N N . PRO B 1 14 ? 4.609 12.047 -6.094 1 79.75 14 PRO B N 1
ATOM 705 C CA . PRO B 1 14 ? 3.672 10.93 -6.234 1 79.75 14 PRO B CA 1
ATOM 706 C C . PRO B 1 14 ? 2.771 10.758 -5.012 1 79.75 14 PRO B C 1
ATOM 708 O O . PRO B 1 14 ? 3.195 11.023 -3.885 1 79.75 14 PRO B O 1
ATOM 711 N N . GLN B 1 15 ? 1.498 10.578 -5.277 1 86.94 15 GLN B N 1
ATOM 712 C CA . GLN B 1 15 ? 0.53 10.352 -4.211 1 86.94 15 GLN B CA 1
ATOM 713 C C . GLN B 1 15 ? -0.162 9 -4.375 1 86.94 15 GLN B C 1
ATOM 715 O O . GLN B 1 15 ? -0.283 8.492 -5.492 1 86.94 15 GLN B O 1
ATOM 720 N N . LEU B 1 16 ? -0.521 8.43 -3.227 1 94.31 16 LEU B N 1
ATOM 721 C CA . LEU B 1 16 ? -1.363 7.238 -3.199 1 94.31 16 LEU B CA 1
ATOM 722 C C . LEU B 1 16 ? -2.768 7.574 -2.713 1 94.31 16 LEU B C 1
ATOM 724 O O . LEU B 1 16 ? -2.932 8.234 -1.685 1 94.31 16 LEU B O 1
ATOM 728 N N . GLU B 1 17 ? -3.723 7.141 -3.529 1 92.69 17 GLU B N 1
ATOM 729 C CA . GLU B 1 17 ? -5.109 7.281 -3.102 1 92.69 17 GLU B CA 1
ATOM 730 C C . GLU B 1 17 ? -5.574 6.055 -2.314 1 92.69 17 GLU B C 1
ATOM 732 O O . GLU B 1 17 ? -4.93 5.004 -2.357 1 92.69 17 GLU B O 1
ATOM 737 N N . PHE B 1 18 ? -6.691 6.223 -1.669 1 93.19 18 PHE B N 1
ATOM 738 C CA . PHE B 1 18 ? -7.234 5.113 -0.895 1 93.19 18 PHE B CA 1
ATOM 739 C C . PHE B 1 18 ? -7.488 3.902 -1.786 1 93.19 18 PHE B C 1
ATOM 741 O O . PHE B 1 18 ? -7.227 2.766 -1.39 1 93.19 18 PHE B O 1
ATOM 748 N N . ILE B 1 19 ? -7.957 4.168 -2.967 1 95.88 19 ILE B N 1
ATOM 749 C CA . ILE B 1 19 ? -8.281 3.092 -3.895 1 95.88 19 ILE B CA 1
ATOM 750 C C . ILE B 1 19 ? -7.004 2.348 -4.285 1 95.88 19 ILE B C 1
ATOM 752 O O . ILE B 1 19 ? -7.031 1.135 -4.512 1 95.88 19 ILE B O 1
ATOM 756 N N . ASP B 1 20 ? -5.906 2.975 -4.328 1 96.88 20 ASP B N 1
ATOM 757 C CA . ASP B 1 20 ? -4.629 2.326 -4.613 1 96.88 20 ASP B CA 1
ATOM 758 C C . ASP B 1 20 ? -4.258 1.335 -3.514 1 96.88 20 ASP B C 1
ATOM 760 O O . ASP B 1 20 ? -3.768 0.24 -3.795 1 96.88 20 ASP B O 1
ATOM 764 N N . ILE B 1 21 ? -4.516 1.754 -2.271 1 97.56 21 ILE B N 1
ATOM 765 C CA . ILE B 1 21 ? -4.195 0.92 -1.117 1 97.56 21 ILE B CA 1
ATOM 766 C C . ILE B 1 21 ? -5.094 -0.314 -1.108 1 97.56 21 ILE B C 1
ATOM 768 O O . ILE B 1 21 ? -4.625 -1.432 -0.885 1 97.56 21 ILE B O 1
ATOM 772 N N . ILE B 1 22 ? -6.297 -0.143 -1.416 1 98 22 ILE B N 1
ATOM 773 C CA . ILE B 1 22 ? -7.254 -1.242 -1.466 1 98 22 ILE B CA 1
ATOM 774 C C . ILE B 1 22 ? -6.867 -2.213 -2.58 1 98 22 ILE B C 1
ATOM 776 O O . ILE B 1 22 ? -6.844 -3.428 -2.371 1 98 22 ILE B O 1
ATOM 780 N N . ASN B 1 23 ? -6.527 -1.648 -3.74 1 98.19 23 ASN B N 1
ATOM 781 C CA . ASN B 1 23 ? -6.141 -2.494 -4.867 1 98.19 23 ASN B CA 1
ATOM 782 C C . ASN B 1 23 ? -4.832 -3.23 -4.59 1 98.19 23 ASN B C 1
ATOM 784 O O . ASN B 1 23 ? -4.691 -4.406 -4.938 1 98.19 23 ASN B O 1
ATOM 788 N N . ALA B 1 24 ? -3.898 -2.625 -3.955 1 98.56 24 ALA B N 1
ATOM 789 C CA . ALA B 1 24 ? -2.648 -3.268 -3.561 1 98.56 24 ALA B CA 1
ATOM 790 C C . ALA B 1 24 ? -2.908 -4.43 -2.605 1 98.56 24 ALA B C 1
ATOM 792 O O . ALA B 1 24 ? -2.275 -5.484 -2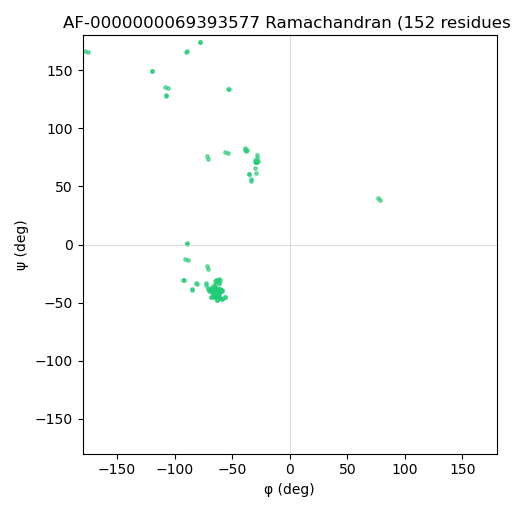.715 1 98.56 24 ALA B O 1
ATOM 793 N N . THR B 1 25 ? -3.799 -4.227 -1.676 1 98.62 25 THR B N 1
ATOM 794 C CA . THR B 1 25 ? -4.184 -5.289 -0.755 1 98.62 25 THR B CA 1
ATOM 795 C C . THR B 1 25 ? -4.684 -6.512 -1.521 1 98.62 25 THR B C 1
ATOM 797 O O . THR B 1 25 ? -4.23 -7.633 -1.276 1 98.62 25 THR B O 1
ATOM 800 N N . LYS B 1 26 ? -5.516 -6.262 -2.494 1 98.19 26 LYS B N 1
ATOM 801 C CA . LYS B 1 26 ? -6.094 -7.344 -3.287 1 98.19 26 LYS B CA 1
ATOM 802 C C . LYS B 1 26 ? -5.016 -8.07 -4.09 1 98.19 26 LYS B C 1
ATOM 804 O O . LYS B 1 26 ? -5.062 -9.289 -4.238 1 98.19 26 LYS B O 1
ATOM 809 N N . ILE B 1 27 ? -4.086 -7.336 -4.625 1 98.44 27 ILE B N 1
ATOM 810 C CA . ILE B 1 27 ? -2.977 -7.914 -5.383 1 98.44 27 ILE B CA 1
ATOM 811 C C . ILE B 1 27 ? -2.146 -8.82 -4.477 1 98.44 27 ILE B C 1
ATOM 813 O O . ILE B 1 27 ? -1.831 -9.953 -4.84 1 98.44 27 ILE B O 1
ATOM 817 N N . MET B 1 28 ? -1.895 -8.359 -3.297 1 98.12 28 MET B N 1
ATOM 818 C CA . MET B 1 28 ? -1.073 -9.133 -2.369 1 98.12 28 MET B CA 1
ATOM 819 C C . MET B 1 28 ? -1.825 -10.367 -1.87 1 98.12 28 MET B C 1
ATOM 821 O O . MET B 1 28 ? -1.239 -11.438 -1.727 1 98.12 28 MET B O 1
ATOM 825 N N . GLU B 1 29 ? -3.066 -10.195 -1.655 1 97.88 29 GLU B N 1
ATOM 826 C CA . GLU B 1 29 ? -3.887 -11.344 -1.265 1 97.88 29 GLU B CA 1
ATOM 827 C C . GLU B 1 29 ? -3.893 -12.414 -2.35 1 97.88 29 GLU B C 1
ATOM 829 O O . GLU B 1 29 ? -3.742 -13.602 -2.057 1 97.88 29 GLU B O 1
ATOM 834 N N . ALA B 1 30 ? -4.062 -11.984 -3.59 1 97 30 ALA B N 1
ATOM 835 C CA . ALA B 1 30 ? -4.047 -12.914 -4.715 1 97 30 ALA B CA 1
ATOM 836 C C . ALA B 1 30 ? -2.707 -13.641 -4.812 1 97 30 ALA B C 1
ATOM 838 O O . ALA B 1 30 ? -2.662 -14.844 -5.09 1 97 30 ALA B O 1
ATOM 839 N N . ALA B 1 31 ? -1.654 -12.93 -4.551 1 96.88 31 ALA B N 1
ATOM 840 C CA . ALA B 1 31 ? -0.316 -13.508 -4.602 1 96.88 31 ALA B CA 1
ATOM 841 C C . ALA B 1 31 ? -0.15 -14.594 -3.543 1 96.88 31 ALA B C 1
ATOM 843 O O . ALA B 1 31 ? 0.407 -15.656 -3.818 1 96.88 31 ALA B O 1
ATOM 844 N N . ILE B 1 32 ? -0.676 -14.352 -2.398 1 97 32 ILE B N 1
ATOM 845 C CA . ILE B 1 32 ? -0.599 -15.344 -1.328 1 97 32 ILE B CA 1
ATOM 846 C C . ILE B 1 32 ? -1.455 -16.547 -1.684 1 97 32 ILE B C 1
ATOM 848 O O . ILE B 1 32 ? -1.017 -17.703 -1.534 1 97 32 ILE B O 1
ATOM 852 N N . GLU B 1 33 ? -2.588 -16.312 -2.143 1 95.88 33 GLU B N 1
ATOM 853 C CA . GLU B 1 33 ? -3.541 -17.375 -2.463 1 95.88 33 GLU B CA 1
ATOM 854 C C . GLU B 1 33 ? -3.012 -18.266 -3.576 1 95.88 33 GLU B C 1
ATOM 856 O O . GLU B 1 33 ? -3.258 -19.484 -3.574 1 95.88 33 GLU B O 1
ATOM 861 N N . ARG B 1 34 ? -2.279 -17.672 -4.383 1 96.12 34 ARG B N 1
ATOM 862 C CA . ARG B 1 34 ? -1.781 -18.422 -5.535 1 96.12 34 ARG B CA 1
ATOM 863 C C . ARG B 1 34 ? -0.459 -19.109 -5.215 1 96.12 34 ARG B C 1
ATOM 865 O O . ARG B 1 34 ? 0.158 -19.719 -6.09 1 96.12 34 ARG B O 1
ATOM 872 N N . GLY B 1 35 ? 0.035 -18.969 -4.012 1 93.94 35 GLY B N 1
ATOM 873 C CA . GLY B 1 35 ? 1.12 -19.781 -3.475 1 93.94 35 GLY B CA 1
ATOM 874 C C . GLY B 1 35 ? 2.484 -19.359 -3.986 1 93.94 35 GLY B C 1
ATOM 875 O O . GLY B 1 35 ? 3.363 -20.203 -4.188 1 93.94 35 GLY B O 1
ATOM 876 N N . ILE B 1 36 ? 2.658 -18.141 -4.109 1 90.38 36 ILE B N 1
ATOM 877 C CA . ILE B 1 36 ? 3.904 -17.719 -4.734 1 90.38 36 ILE B CA 1
ATOM 878 C C . ILE B 1 36 ? 4.992 -17.578 -3.674 1 90.38 36 ILE B C 1
ATOM 880 O O . ILE B 1 36 ? 6.18 -17.484 -4 1 90.38 36 ILE B O 1
ATOM 884 N N . PHE B 1 37 ? 4.609 -17.578 -2.467 1 95.56 37 PHE B N 1
ATOM 885 C CA . PHE B 1 37 ? 5.562 -17.438 -1.373 1 95.56 37 PHE B CA 1
ATOM 886 C C . PHE B 1 37 ? 5.738 -18.75 -0.622 1 95.56 37 PHE B C 1
ATOM 888 O O . PHE B 1 37 ? 4.762 -19.438 -0.346 1 95.56 37 PHE B O 1
ATOM 895 N N . ASN B 1 38 ? 6.965 -19 -0.378 1 95.94 38 ASN B N 1
ATOM 896 C CA . ASN B 1 38 ? 7.219 -20.156 0.484 1 95.94 38 ASN B CA 1
ATOM 897 C C . ASN B 1 38 ? 6.965 -19.828 1.951 1 95.94 38 ASN B C 1
ATOM 899 O O . ASN B 1 38 ? 6.652 -18.672 2.289 1 95.94 38 ASN B O 1
ATOM 903 N N . VAL B 1 39 ? 7.047 -20.844 2.791 1 95.88 39 VAL B N 1
ATOM 904 C CA . VAL B 1 39 ? 6.664 -20.703 4.191 1 95.88 39 VAL B CA 1
ATOM 905 C C . VAL B 1 39 ? 7.516 -19.625 4.855 1 95.88 39 VAL B C 1
ATOM 907 O O . VAL B 1 39 ? 7.012 -18.828 5.641 1 95.88 39 VAL B O 1
ATOM 910 N N . LYS B 1 40 ? 8.836 -19.578 4.527 1 97 40 LYS B N 1
ATOM 911 C CA . LYS B 1 40 ? 9.727 -18.578 5.109 1 97 40 LYS B CA 1
ATOM 912 C C . LYS B 1 40 ? 9.352 -17.172 4.645 1 97 40 LYS B C 1
ATOM 914 O O . LYS B 1 40 ? 9.305 -16.234 5.449 1 97 40 LYS B O 1
ATOM 919 N N . GLU B 1 41 ? 9.07 -17.078 3.389 1 97 41 GLU B N 1
ATOM 920 C CA . GLU B 1 41 ? 8.664 -15.797 2.83 1 97 41 GLU B CA 1
ATOM 921 C C . GLU B 1 41 ? 7.332 -15.344 3.418 1 97 41 GLU B C 1
ATOM 923 O O . GLU B 1 41 ? 7.141 -14.156 3.682 1 97 41 GLU B O 1
ATOM 928 N N . LEU B 1 42 ? 6.41 -16.25 3.619 1 97.44 42 LEU B N 1
ATOM 929 C CA . LEU B 1 42 ? 5.094 -15.922 4.156 1 97.44 42 LEU B CA 1
ATOM 930 C C . LEU B 1 42 ? 5.211 -15.328 5.555 1 97.44 42 LEU B C 1
ATOM 932 O O . LEU B 1 42 ? 4.422 -14.461 5.934 1 97.44 42 LEU B O 1
ATOM 936 N N . ALA B 1 43 ? 6.152 -15.766 6.27 1 97 43 ALA B N 1
ATOM 937 C CA . ALA B 1 43 ? 6.367 -15.234 7.613 1 97 43 ALA B CA 1
ATOM 938 C C . ALA B 1 43 ? 6.668 -13.742 7.574 1 97 43 ALA B C 1
ATOM 940 O O . ALA B 1 43 ? 6.332 -13.008 8.508 1 97 43 ALA B O 1
ATOM 941 N N . GLU B 1 44 ? 7.293 -13.273 6.488 1 96.44 44 GLU B N 1
ATOM 942 C CA . GLU B 1 44 ? 7.633 -11.859 6.32 1 96.44 44 GLU B CA 1
ATOM 943 C C . GLU B 1 44 ? 6.52 -11.109 5.594 1 96.44 44 GLU B C 1
ATOM 945 O O . GLU B 1 44 ? 6.258 -9.945 5.898 1 96.44 44 GLU B O 1
ATOM 950 N N . VAL B 1 45 ? 5.832 -11.805 4.738 1 98 45 VAL B N 1
ATOM 951 C CA . VAL B 1 45 ? 4.863 -11.188 3.836 1 98 45 VAL B CA 1
ATOM 952 C C . VAL B 1 45 ? 3.52 -11.039 4.543 1 98 45 VAL B C 1
ATOM 954 O O . VAL B 1 45 ? 2.865 -10 4.434 1 98 45 VAL B O 1
ATOM 957 N N . ALA B 1 46 ? 3.113 -12.039 5.367 1 97.81 46 ALA B N 1
ATOM 958 C CA . ALA B 1 46 ? 1.762 -12.133 5.918 1 97.81 46 ALA B CA 1
ATOM 959 C C . ALA B 1 46 ? 1.458 -10.953 6.836 1 97.81 46 ALA B C 1
ATOM 961 O O . ALA B 1 46 ? 0.382 -10.359 6.754 1 97.81 46 ALA B O 1
ATOM 962 N N . PRO B 1 47 ? 2.41 -10.586 7.668 1 97.56 47 PRO B N 1
ATOM 963 C CA . PRO B 1 47 ? 2.096 -9.445 8.531 1 97.56 47 PRO B CA 1
ATOM 964 C C . PRO B 1 47 ? 1.901 -8.148 7.754 1 97.56 47 PRO B C 1
ATOM 966 O O . PRO B 1 47 ? 1.121 -7.285 8.172 1 97.56 47 PRO B O 1
ATOM 969 N N . ILE B 1 48 ? 2.605 -7.926 6.707 1 98 48 ILE B N 1
ATOM 970 C CA . ILE B 1 48 ? 2.473 -6.73 5.879 1 98 48 ILE B CA 1
ATOM 971 C C . ILE B 1 48 ? 1.093 -6.707 5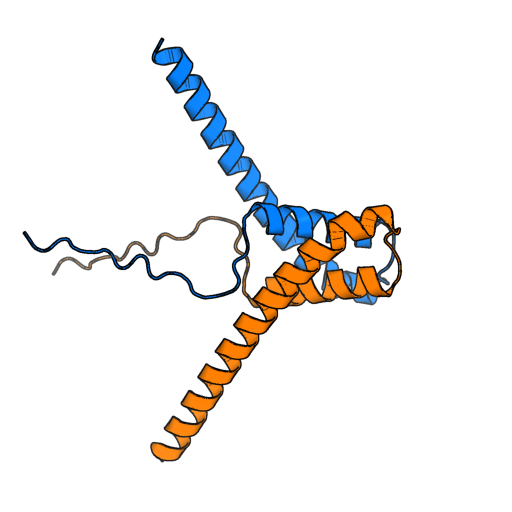.227 1 98 48 ILE B C 1
ATOM 973 O O . ILE B 1 48 ? 0.39 -5.695 5.281 1 98 48 ILE B O 1
ATOM 977 N N . VAL B 1 49 ? 0.7 -7.848 4.707 1 98.19 49 VAL B N 1
ATOM 978 C CA . VAL B 1 49 ? -0.599 -7.953 4.051 1 98.19 49 VAL B CA 1
ATOM 979 C C . VAL B 1 49 ? -1.712 -7.719 5.07 1 98.19 49 VAL B C 1
ATOM 981 O O . VAL B 1 49 ? -2.693 -7.031 4.781 1 98.19 49 VAL B O 1
ATOM 984 N N . SER B 1 50 ? -1.48 -8.258 6.258 1 97.94 50 SER B N 1
ATOM 985 C CA . SER B 1 50 ? -2.475 -8.094 7.312 1 97.94 50 SER B CA 1
ATOM 986 C C . SER B 1 50 ? -2.682 -6.625 7.66 1 97.94 50 SER B C 1
ATOM 988 O O . SER B 1 50 ? -3.814 -6.176 7.844 1 97.94 50 SER B O 1
ATOM 990 N N . ARG B 1 51 ? -1.661 -5.848 7.73 1 97.25 51 ARG B N 1
ATOM 991 C CA . ARG B 1 51 ? -1.787 -4.422 8.023 1 97.25 51 ARG B CA 1
ATOM 992 C C . ARG B 1 51 ? -2.539 -3.697 6.914 1 97.25 51 ARG B C 1
ATOM 994 O O . ARG B 1 51 ? -3.361 -2.818 7.188 1 97.25 51 ARG B O 1
ATOM 1001 N N . PHE B 1 52 ? -2.26 -4.035 5.727 1 98 52 PHE B N 1
ATOM 1002 C CA . PHE B 1 52 ? -2.969 -3.447 4.594 1 98 52 PHE B CA 1
ATOM 1003 C C . PHE B 1 52 ? -4.441 -3.842 4.613 1 98 52 PHE B C 1
ATOM 1005 O O . PHE B 1 52 ? -5.312 -3.033 4.285 1 98 52 PHE B O 1
ATOM 1012 N N . GLN B 1 53 ? -4.711 -5.086 5.023 1 98.12 53 GLN B N 1
ATOM 1013 C CA . GLN B 1 53 ? -6.094 -5.531 5.145 1 98.12 53 GLN B CA 1
ATOM 1014 C C . GLN B 1 53 ? -6.844 -4.715 6.191 1 98.12 53 GLN B C 1
ATOM 1016 O O . GLN B 1 53 ? -7.957 -4.25 5.941 1 98.12 53 GLN B O 1
ATOM 1021 N N . ASP B 1 54 ? -6.191 -4.617 7.258 1 97.12 54 ASP B N 1
ATOM 1022 C CA . ASP B 1 54 ? -6.816 -3.867 8.344 1 97.12 54 ASP B CA 1
ATOM 1023 C C . ASP B 1 54 ? -7.082 -2.42 7.934 1 97.12 54 ASP B C 1
ATOM 1025 O O . ASP B 1 54 ? -8.164 -1.886 8.18 1 97.12 54 ASP B O 1
ATOM 1029 N N . PHE B 1 55 ? -6.117 -1.8 7.328 1 96.56 55 PHE B N 1
ATOM 1030 C CA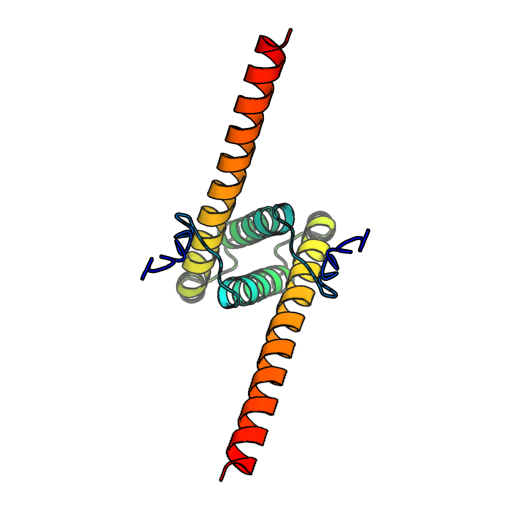 . PHE B 1 55 ? -6.254 -0.413 6.898 1 96.56 55 PHE B CA 1
ATOM 1031 C C . PHE B 1 55 ? -7.34 -0.28 5.84 1 96.56 55 PHE B C 1
ATOM 1033 O O . PHE B 1 55 ? -8.164 0.634 5.898 1 96.56 55 PHE B O 1
ATOM 1040 N N . SER B 1 56 ? -7.363 -1.151 4.906 1 97.06 56 SER B N 1
ATOM 1041 C CA . SER B 1 56 ? -8.359 -1.151 3.846 1 97.06 56 SER B CA 1
ATOM 1042 C C . SER B 1 56 ? -9.766 -1.318 4.41 1 97.06 56 SER B C 1
ATOM 1044 O O . SER B 1 56 ? -10.703 -0.639 3.98 1 97.06 56 SER B O 1
ATOM 1046 N N . ALA B 1 57 ? -9.859 -2.156 5.379 1 96.06 57 ALA B N 1
ATOM 1047 C CA . ALA B 1 57 ? -11.156 -2.387 6.012 1 96.06 57 ALA B CA 1
ATOM 1048 C C . ALA B 1 57 ? -11.656 -1.125 6.711 1 96.06 57 ALA B C 1
ATOM 1050 O O . ALA B 1 57 ? -12.852 -0.822 6.676 1 96.06 57 ALA B O 1
ATOM 1051 N N . ALA B 1 58 ? -10.758 -0.496 7.293 1 94.25 58 ALA B N 1
ATOM 1052 C CA . ALA B 1 58 ? -11.109 0.742 7.977 1 94.25 58 ALA B CA 1
ATOM 1053 C C . ALA B 1 58 ? -11.602 1.797 6.988 1 94.25 58 ALA B C 1
ATOM 1055 O O . ALA B 1 58 ? -12.562 2.52 7.262 1 94.25 58 ALA B O 1
ATOM 1056 N N . ILE B 1 59 ? -10.922 1.951 5.863 1 93.12 59 ILE B N 1
ATOM 1057 C CA . ILE B 1 59 ? -11.305 2.895 4.82 1 93.12 59 ILE B CA 1
ATOM 1058 C C . ILE B 1 59 ? -12.711 2.574 4.328 1 93.12 59 ILE B C 1
ATOM 1060 O O . ILE B 1 59 ? -13.555 3.467 4.215 1 93.12 59 ILE B O 1
ATOM 1064 N N . LEU B 1 60 ? -12.898 1.333 4.082 1 94.38 60 LEU B N 1
ATOM 1065 C CA . LEU B 1 60 ? -14.188 0.912 3.535 1 94.38 60 LEU B CA 1
ATOM 1066 C C . LEU B 1 60 ? -15.305 1.145 4.539 1 94.38 60 LEU B C 1
ATOM 1068 O O . LEU B 1 60 ? -16.391 1.585 4.172 1 94.38 60 LEU B O 1
ATOM 1072 N N . ALA B 1 61 ? -14.992 0.853 5.75 1 93.31 61 ALA B N 1
ATOM 1073 C CA . ALA B 1 61 ? -15.977 1.069 6.805 1 93.31 61 ALA B CA 1
ATOM 1074 C C . ALA B 1 61 ? -16.328 2.547 6.93 1 93.31 61 ALA B C 1
ATOM 1076 O O . ALA B 1 61 ? -17.5 2.898 7.098 1 93.31 61 ALA B O 1
ATOM 1077 N N . ASP B 1 62 ? -15.336 3.342 6.84 1 91.06 62 ASP B N 1
ATOM 1078 C CA . ASP B 1 62 ? -15.562 4.781 6.922 1 91.06 62 ASP B CA 1
ATOM 1079 C C . ASP B 1 62 ? -16.406 5.273 5.746 1 91.06 62 ASP B C 1
ATOM 1081 O O . ASP B 1 62 ? -17.297 6.102 5.922 1 91.06 62 ASP B O 1
ATOM 1085 N N . GLN B 1 63 ? -16.094 4.805 4.625 1 91.44 63 GLN B N 1
ATOM 1086 C CA . GLN B 1 63 ? -16.844 5.199 3.438 1 91.44 63 GLN B CA 1
ATOM 1087 C C . GLN B 1 63 ? -18.297 4.766 3.537 1 91.44 63 GLN B C 1
ATOM 1089 O O . GLN B 1 63 ? -19.203 5.516 3.162 1 91.44 63 GLN B O 1
ATOM 1094 N N . GLU B 1 64 ? -18.422 3.592 4.004 1 91.94 64 GLU B N 1
ATOM 1095 C CA . GLU B 1 64 ? -19.766 3.07 4.172 1 91.94 64 GLU B CA 1
ATOM 1096 C C . GLU B 1 64 ? -20.547 3.885 5.203 1 91.94 64 GLU B C 1
ATOM 1098 O O . GLU B 1 64 ? -21.734 4.172 5.004 1 91.94 64 GLU B O 1
ATOM 1103 N N . ALA B 1 65 ? -19.922 4.199 6.23 1 91.12 65 ALA B N 1
ATOM 1104 C CA . ALA B 1 65 ? -20.562 4.996 7.273 1 91.12 65 ALA B CA 1
ATOM 1105 C C . ALA B 1 65 ? -20.938 6.379 6.75 1 91.12 65 ALA B C 1
ATOM 1107 O O . ALA B 1 65 ? -22.031 6.875 7.035 1 91.12 65 ALA B O 1
ATOM 1108 N N . ARG B 1 66 ? -20.062 6.902 5.98 1 91.44 66 ARG B N 1
ATOM 1109 C CA . ARG B 1 66 ? -20.328 8.219 5.422 1 91.44 66 ARG B CA 1
ATOM 1110 C C . ARG B 1 66 ? -21.484 8.172 4.422 1 91.44 66 ARG B C 1
ATOM 1112 O O . ARG B 1 66 ? -22.297 9.086 4.367 1 91.44 66 ARG B O 1
ATOM 1119 N N . GLN B 1 67 ? -21.531 7.121 3.701 1 90.38 67 GLN B N 1
ATOM 1120 C CA . GLN B 1 67 ? -22.609 6.957 2.734 1 90.38 67 GLN B CA 1
ATOM 1121 C C . GLN B 1 67 ? -23.953 6.75 3.436 1 90.38 67 GLN B C 1
ATOM 1123 O O . GLN B 1 67 ? -24.969 7.297 3.012 1 90.38 67 GLN B O 1
ATOM 1128 N N . ALA B 1 68 ? -23.922 6.004 4.477 1 91.25 68 ALA B N 1
ATOM 1129 C CA . ALA B 1 68 ? -25.141 5.75 5.242 1 91.25 68 ALA B CA 1
ATOM 1130 C C . ALA B 1 68 ? -25.672 7.043 5.852 1 91.25 68 ALA B C 1
ATOM 1132 O O . ALA B 1 68 ? -26.891 7.281 5.84 1 91.25 68 ALA B O 1
ATOM 1133 N N . GLU B 1 69 ? -24.844 7.816 6.34 1 89.62 69 GLU B N 1
ATOM 1134 C CA . GLU B 1 69 ? -25.234 9.102 6.906 1 89.62 69 GLU B CA 1
ATOM 1135 C C . GLU B 1 69 ? -25.797 10.031 5.836 1 89.62 69 GLU B C 1
ATOM 1137 O O . GLU B 1 69 ? -26.781 10.727 6.074 1 89.62 69 GLU B O 1
ATOM 1142 N N . ALA B 1 70 ? -25.156 10.016 4.621 1 90.62 70 ALA B N 1
ATOM 1143 C CA . ALA B 1 70 ? -25.625 10.844 3.512 1 90.62 70 ALA B CA 1
ATOM 1144 C C . ALA B 1 70 ? -27.016 10.406 3.045 1 90.62 70 ALA B C 1
ATOM 1146 O O . ALA B 1 70 ? -27.844 11.242 2.68 1 90.62 70 ALA B O 1
ATOM 1147 N N . ASP B 1 71 ? -27.25 9.109 3.02 1 90.12 71 ASP B N 1
ATOM 1148 C CA . ASP B 1 71 ? -28.547 8.562 2.602 1 90.12 71 ASP B CA 1
ATOM 1149 C C . ASP B 1 71 ? -29.641 8.922 3.596 1 90.12 71 ASP B C 1
ATOM 1151 O O . ASP B 1 71 ? -30.766 9.258 3.199 1 90.12 71 ASP B O 1
ATOM 1155 N N . VAL B 1 72 ? -29.281 8.883 4.852 1 91.06 72 VAL B N 1
ATOM 1156 C CA . VAL B 1 72 ? -30.234 9.219 5.895 1 91.06 72 VAL B CA 1
ATOM 1157 C C . VAL B 1 72 ? -30.594 10.703 5.809 1 91.06 72 VAL B C 1
ATOM 1159 O O . VAL B 1 72 ? -31.766 11.07 5.938 1 91.06 72 VAL B O 1
ATOM 1162 N N . GLN B 1 73 ? -29.625 11.531 5.531 1 89 73 GLN B N 1
ATOM 1163 C CA . GLN B 1 73 ? -29.859 12.961 5.414 1 89 73 GLN B CA 1
ATOM 1164 C C . GLN B 1 73 ? -30.688 13.289 4.184 1 89 73 GLN B C 1
ATOM 1166 O O . GLN B 1 73 ? -31.562 14.156 4.23 1 89 73 GLN B O 1
ATOM 1171 N N . ALA B 1 74 ? -30.453 12.648 3.129 1 90.94 74 ALA B N 1
ATOM 1172 C CA . ALA B 1 74 ? -31.219 12.852 1.896 1 90.94 74 ALA B CA 1
ATOM 1173 C C . ALA B 1 74 ? -32.688 12.461 2.08 1 90.94 74 ALA B C 1
ATOM 1175 O O . ALA B 1 74 ? -33.562 13.109 1.534 1 90.94 74 ALA B O 1
ATOM 1176 N N . GLU B 1 75 ? -32.781 11.461 2.795 1 88 75 GLU B N 1
ATOM 1177 C CA . GLU B 1 75 ? -34.125 10.984 3.041 1 88 75 GLU B CA 1
ATOM 1178 C C . GLU B 1 75 ? -34.875 11.922 3.996 1 88 75 GLU B C 1
ATOM 1180 O O . GLU B 1 75 ? -36.062 12.125 3.857 1 88 75 GLU B O 1
ATOM 1185 N N . GLN B 1 76 ? -34.062 12.43 4.895 1 85.12 76 GLN B N 1
ATOM 1186 C CA . GLN B 1 76 ? -34.719 13.305 5.859 1 85.12 76 GLN B CA 1
ATOM 1187 C C . GLN B 1 76 ? -34.938 14.695 5.277 1 85.12 76 GLN B C 1
ATOM 1189 O O . GLN B 1 76 ? -35.844 15.422 5.723 1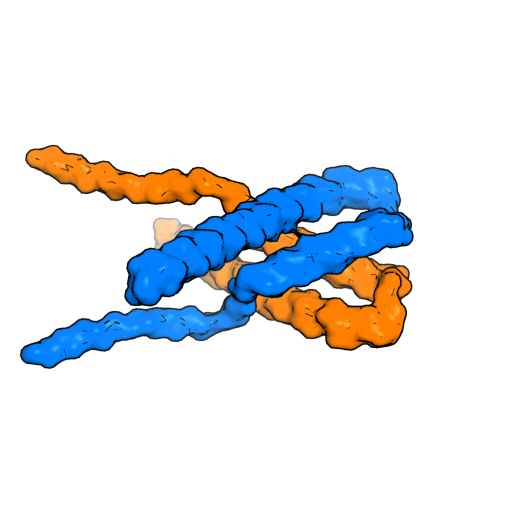 85.12 76 GLN B O 1
ATOM 1194 N N . GLY B 1 77 ? -34 15.062 4.473 1 76.25 77 GLY B N 1
ATOM 1195 C CA . GLY B 1 77 ? -34.156 16.375 3.859 1 76.25 77 GLY B CA 1
ATOM 1196 C C . GLY B 1 77 ? -35.281 16.406 2.82 1 76.25 77 GLY B C 1
ATOM 1197 O O . GLY B 1 77 ? -35.562 17.469 2.24 1 76.25 77 GLY B O 1
ATOM 1198 N N . GLU B 1 78 ? -35.688 15.297 2.27 1 57.59 78 GLU B N 1
ATOM 1199 C CA . GLU B 1 78 ? -36.938 15.344 1.484 1 57.59 78 GLU B CA 1
ATOM 1200 C C . GLU B 1 78 ? -38.156 15.383 2.387 1 57.59 78 GLU B C 1
ATOM 1202 O O . GLU B 1 78 ? -38.188 14.75 3.443 1 57.59 78 GLU B O 1
#

Secondary structure (DSSP, 8-state):
------------S----HHHHHHHHHHHHHHHHTT-S-HHHHHHHHHHHHHHHHHHHHHHHHHHHHHHHHHHHHHHH-/------------S----HHHHHHHHHHHHHHHHTT-S-HHHHHHHHHHHHHHHHHHHHHHHHHHHHHHHHHHHHHH--

pLDDT: mean 86.0, std 18.6, range [36.34, 98.62]